P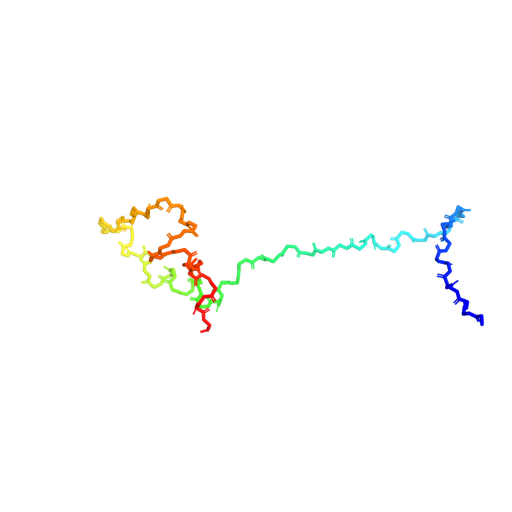rotein AF-A0A9K3DQQ8-F1 (afdb_monomer_lite)

Organism: Helianthus annuus (NCBI:txid4232)

Foldseek 3Di:
DDDDDDPDPDPDDPPDCPDDDDDDDDDDDCPAQVVVVCVVCVVVVVPDPDDDDDDDADCDDDRVPPDDPVVPRD

Sequence (74 aa):
MMTVKHYGRGSGSGATTLGKPFAHPATVGLRDKVYELLRQNATRFLLDDVYRNPGPLQFEGPGADSKAVKAFVW

InterPro domains:
  IPR035966 Phosphofructokinase superfamily [G3DSA:3.40.50.460] (9-73)

Structure (mmCIF, N/CA/C/O backbone):
data_AF-A0A9K3DQQ8-F1
#
_entry.id   AF-A0A9K3DQQ8-F1
#
loop_
_atom_site.group_PDB
_atom_site.id
_atom_site.type_symbol
_atom_site.label_atom_id
_atom_site.label_alt_id
_atom_site.label_comp_id
_atom_site.label_asym_id
_atom_site.label_entity_id
_atom_site.label_seq_id
_atom_site.pdbx_PDB_ins_code
_atom_site.Cartn_x
_atom_site.Cartn_y
_atom_site.Cartn_z
_atom_site.occupancy
_atom_site.B_iso_or_equiv
_atom_site.auth_seq_id
_atom_site.auth_comp_id
_atom_site.auth_asym_id
_atom_site.auth_atom_id
_atom_site.pdbx_PDB_model_num
ATOM 1 N N . MET A 1 1 ? 41.517 19.449 -30.568 1.00 41.06 1 MET A N 1
ATOM 2 C CA . MET A 1 1 ? 41.969 18.457 -29.568 1.00 41.06 1 MET A CA 1
ATOM 3 C C . MET A 1 1 ? 41.396 18.878 -28.221 1.00 41.06 1 MET A C 1
ATOM 5 O O . MET A 1 1 ? 41.731 19.962 -27.766 1.00 41.06 1 MET A O 1
ATOM 9 N N . MET A 1 2 ? 40.448 18.123 -27.657 1.00 44.47 2 MET A N 1
ATOM 10 C CA . MET A 1 2 ? 39.795 18.471 -26.384 1.00 44.47 2 MET A CA 1
ATOM 11 C C . MET A 1 2 ? 40.498 17.756 -25.229 1.00 44.47 2 MET A C 1
ATOM 13 O O . MET A 1 2 ? 40.664 16.540 -25.264 1.00 44.47 2 MET A O 1
ATOM 17 N N . THR A 1 3 ? 40.927 18.505 -24.217 1.00 54.50 3 THR A N 1
ATOM 18 C CA . THR A 1 3 ? 41.601 17.980 -23.024 1.00 54.50 3 THR A CA 1
ATOM 19 C C . THR A 1 3 ? 40.566 17.423 -22.047 1.00 54.50 3 THR A C 1
ATOM 21 O O . THR A 1 3 ? 39.788 18.170 -21.454 1.00 54.50 3 THR A O 1
ATOM 24 N N . VAL A 1 4 ? 40.548 16.101 -21.874 1.00 58.81 4 VAL A N 1
ATOM 25 C CA . VAL A 1 4 ? 39.728 15.426 -20.858 1.00 58.81 4 VAL A CA 1
ATOM 26 C C . VAL A 1 4 ? 40.399 15.610 -19.496 1.00 58.81 4 VAL A C 1
ATOM 28 O O . VAL A 1 4 ? 41.573 15.283 -19.321 1.00 58.81 4 VAL A O 1
ATOM 31 N N . LYS A 1 5 ? 39.673 16.161 -18.517 1.00 56.88 5 LYS A N 1
ATOM 32 C CA . LYS A 1 5 ? 40.179 16.309 -17.146 1.00 56.88 5 LYS A CA 1
ATOM 33 C C . LYS A 1 5 ? 40.155 14.951 -16.445 1.00 56.88 5 LYS A C 1
ATOM 35 O O . LYS A 1 5 ? 39.096 14.452 -16.078 1.00 56.88 5 LYS A O 1
ATOM 40 N N . HIS A 1 6 ? 41.332 14.364 -16.254 1.00 55.47 6 HIS A N 1
ATOM 41 C CA . HIS A 1 6 ? 41.510 13.168 -15.439 1.00 55.47 6 HIS A CA 1
ATOM 42 C C . HIS A 1 6 ? 41.463 13.552 -13.955 1.00 55.47 6 HIS A C 1
ATOM 44 O O . HIS A 1 6 ? 42.367 14.215 -13.449 1.00 55.47 6 HIS A O 1
ATOM 50 N N . TYR A 1 7 ? 40.417 13.130 -13.244 1.00 56.62 7 TYR A N 1
ATOM 51 C CA . TYR A 1 7 ? 40.411 13.162 -11.783 1.00 56.62 7 TYR A CA 1
ATOM 52 C C . TYR A 1 7 ? 41.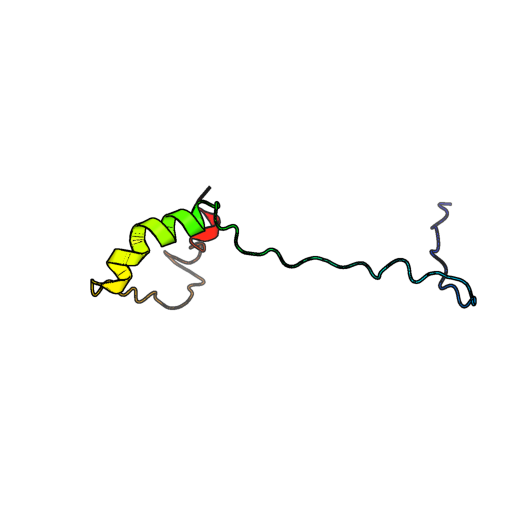367 12.070 -11.291 1.00 56.62 7 TYR A C 1
ATOM 54 O O . TYR A 1 7 ? 41.065 10.879 -11.363 1.00 56.62 7 TYR A O 1
ATOM 62 N N . GLY A 1 8 ? 42.570 12.479 -10.888 1.00 48.25 8 GLY A N 1
ATOM 63 C CA . GLY A 1 8 ? 43.621 11.577 -10.436 1.00 48.25 8 GLY A CA 1
ATOM 64 C C . GLY A 1 8 ? 43.181 10.723 -9.246 1.00 48.25 8 GLY A C 1
ATOM 65 O O . GLY A 1 8 ? 42.659 11.231 -8.255 1.00 48.25 8 GLY A O 1
ATOM 66 N N . ARG A 1 9 ? 43.452 9.414 -9.321 1.00 54.69 9 ARG A N 1
ATOM 67 C CA . ARG A 1 9 ? 43.576 8.558 -8.136 1.00 54.69 9 ARG A CA 1
ATOM 68 C C . ARG A 1 9 ? 44.807 9.026 -7.360 1.00 54.69 9 ARG A C 1
ATOM 70 O O . ARG A 1 9 ? 45.929 8.650 -7.687 1.00 54.69 9 ARG A O 1
ATOM 77 N N . GLY A 1 10 ? 44.599 9.872 -6.358 1.00 48.34 10 GLY A N 1
ATOM 78 C CA . GLY A 1 10 ? 45.644 10.260 -5.419 1.00 48.34 10 GLY A CA 1
ATOM 79 C C . GLY A 1 10 ? 46.039 9.076 -4.539 1.00 48.34 10 GLY A C 1
ATOM 80 O O . GLY A 1 10 ? 45.336 8.749 -3.590 1.00 48.34 10 GLY A O 1
ATOM 81 N N . SER A 1 11 ? 47.175 8.448 -4.842 1.00 50.88 11 SER A N 1
ATOM 82 C CA . SER A 1 11 ? 47.990 7.750 -3.845 1.00 50.88 11 SER A CA 1
ATOM 83 C C . SER A 1 11 ? 48.884 8.801 -3.190 1.00 50.88 11 SER A C 1
ATOM 85 O O . SER A 1 11 ? 50.003 9.038 -3.634 1.00 50.88 11 SER A O 1
ATOM 87 N N . GLY A 1 12 ? 48.351 9.496 -2.188 1.00 45.91 12 GLY A N 1
ATOM 88 C CA . GLY A 1 12 ? 49.054 10.546 -1.462 1.00 45.91 12 GLY A CA 1
ATOM 89 C C . GLY A 1 12 ? 48.471 10.689 -0.064 1.00 45.91 12 GLY A C 1
ATOM 90 O O . GLY A 1 12 ? 47.297 11.016 0.098 1.00 45.91 12 GLY A O 1
ATOM 91 N N . SER A 1 13 ? 49.298 10.396 0.936 1.00 55.19 13 SER A N 1
ATOM 92 C CA . SER A 1 13 ? 49.019 10.604 2.356 1.00 55.19 13 SER A CA 1
ATOM 93 C C . SER A 1 13 ? 48.672 12.082 2.588 1.00 55.19 13 SER A C 1
ATOM 95 O O . SER A 1 13 ? 49.549 12.935 2.479 1.00 55.19 13 SER A O 1
ATOM 97 N N . GLY A 1 14 ? 47.391 12.401 2.805 1.00 51.47 14 GLY A N 1
ATOM 98 C CA . GLY A 1 14 ? 46.920 13.786 2.978 1.00 51.47 14 GLY A CA 1
ATOM 99 C C . GLY A 1 14 ? 45.611 14.157 2.271 1.00 51.47 14 GLY A C 1
ATOM 100 O O . GLY A 1 14 ? 45.151 15.285 2.419 1.00 51.47 14 GLY A O 1
ATOM 101 N N . ALA A 1 15 ? 44.971 13.244 1.537 1.00 51.66 15 ALA A N 1
ATOM 102 C CA . ALA A 1 15 ? 43.592 13.455 1.105 1.00 51.66 15 ALA A CA 1
ATOM 103 C C . ALA A 1 15 ? 42.656 13.199 2.295 1.00 51.66 15 ALA A C 1
ATOM 105 O O . ALA A 1 15 ? 42.418 12.050 2.672 1.00 51.66 15 ALA A O 1
ATOM 106 N N . THR A 1 16 ? 42.129 14.266 2.900 1.00 54.25 16 THR A N 1
ATOM 107 C CA . THR A 1 16 ? 40.925 14.171 3.728 1.00 54.25 16 THR A CA 1
ATOM 108 C C . THR A 1 16 ? 39.916 13.320 2.968 1.00 54.25 16 THR A C 1
ATOM 110 O O . THR A 1 16 ? 39.669 13.548 1.783 1.00 54.25 16 THR A O 1
ATOM 113 N N . THR A 1 17 ? 39.357 12.301 3.617 1.00 58.62 17 THR A N 1
ATOM 114 C CA . THR A 1 17 ? 38.234 11.539 3.071 1.00 58.62 17 THR A CA 1
ATOM 115 C C . THR A 1 17 ? 37.019 12.463 3.043 1.00 58.62 17 THR A C 1
ATOM 117 O O . THR A 1 17 ? 36.122 12.341 3.874 1.00 58.62 17 THR A O 1
ATOM 120 N N . LEU A 1 18 ? 37.025 13.448 2.141 1.00 63.47 18 LEU A N 1
ATOM 121 C CA . LEU A 1 18 ? 35.856 14.225 1.776 1.00 63.47 18 LEU A CA 1
ATOM 122 C C . LEU A 1 18 ? 34.806 13.178 1.419 1.00 63.47 18 LEU A C 1
ATOM 124 O O . LEU A 1 18 ? 35.050 12.341 0.546 1.00 63.47 18 LEU A O 1
ATOM 128 N N . GLY A 1 19 ? 33.759 13.126 2.245 1.00 73.31 19 GLY A N 1
ATOM 129 C CA . GLY A 1 19 ? 32.899 11.960 2.404 1.00 73.31 19 GLY A CA 1
ATOM 130 C C . GLY A 1 19 ? 32.514 11.342 1.066 1.00 73.31 19 GLY A C 1
ATOM 131 O O . GLY A 1 19 ? 32.212 12.049 0.105 1.00 73.31 19 GLY A O 1
ATOM 132 N N . LYS A 1 20 ? 32.554 10.007 1.003 1.00 83.19 20 LYS A N 1
ATOM 133 C CA . LYS A 1 20 ? 32.124 9.256 -0.182 1.00 83.19 20 LYS A CA 1
ATOM 134 C C . LYS A 1 20 ? 30.744 9.774 -0.616 1.00 83.19 20 LYS A C 1
ATOM 136 O O . LYS A 1 20 ? 29.906 9.979 0.266 1.00 83.19 20 LYS A O 1
ATOM 141 N N . PRO A 1 21 ? 30.490 9.979 -1.923 1.00 86.75 21 PRO A N 1
ATOM 142 C CA . PRO A 1 21 ? 29.176 10.405 -2.384 1.00 86.75 21 PRO A CA 1
ATOM 143 C C . PRO A 1 21 ? 28.122 9.440 -1.840 1.00 86.75 21 PRO A C 1
ATOM 145 O O . PRO A 1 21 ? 28.240 8.224 -2.000 1.00 86.75 21 PRO A O 1
ATOM 148 N N . PHE A 1 22 ? 27.130 9.994 -1.148 1.00 86.19 22 PHE A N 1
ATOM 149 C CA . PHE A 1 22 ? 26.106 9.234 -0.447 1.00 86.19 22 PHE A CA 1
ATOM 150 C C . PHE A 1 22 ? 24.731 9.755 -0.853 1.00 86.19 22 PHE A C 1
ATOM 152 O O . PHE A 1 22 ? 24.437 10.940 -0.707 1.00 86.19 22 PHE A O 1
ATOM 159 N N . ALA A 1 23 ? 23.896 8.865 -1.382 1.00 91.44 23 ALA A N 1
ATOM 160 C CA . ALA A 1 23 ? 22.496 9.155 -1.644 1.00 91.44 23 ALA A CA 1
ATOM 161 C C . ALA A 1 23 ? 21.682 8.783 -0.401 1.00 91.44 23 ALA A C 1
ATOM 163 O O . ALA A 1 23 ? 21.650 7.619 0.000 1.00 91.44 23 ALA A O 1
ATOM 164 N N . HIS A 1 24 ? 21.030 9.770 0.213 1.00 91.00 24 HIS A N 1
ATOM 165 C CA . HIS A 1 24 ? 20.163 9.521 1.360 1.00 91.00 24 HIS A CA 1
ATOM 166 C C . HIS A 1 24 ? 18.882 8.793 0.919 1.00 91.00 24 HIS A C 1
ATOM 168 O O . HIS A 1 24 ? 18.283 9.181 -0.087 1.00 91.00 24 HIS A O 1
ATOM 174 N N . PRO A 1 25 ? 18.424 7.768 1.660 1.00 93.88 25 PRO A N 1
ATOM 175 C CA . PRO A 1 25 ? 17.129 7.150 1.407 1.00 93.88 25 PRO A CA 1
ATOM 176 C C . PRO A 1 25 ? 15.993 8.172 1.510 1.00 93.88 25 PRO A C 1
ATOM 178 O O . PRO A 1 25 ? 15.940 8.960 2.455 1.00 93.88 25 PRO A O 1
ATOM 181 N N . ALA A 1 26 ? 15.056 8.128 0.564 1.00 91.44 26 ALA A N 1
ATOM 182 C CA . ALA A 1 26 ? 13.845 8.937 0.621 1.00 91.44 26 ALA A CA 1
ATOM 183 C C . ALA A 1 26 ? 12.838 8.293 1.586 1.00 91.4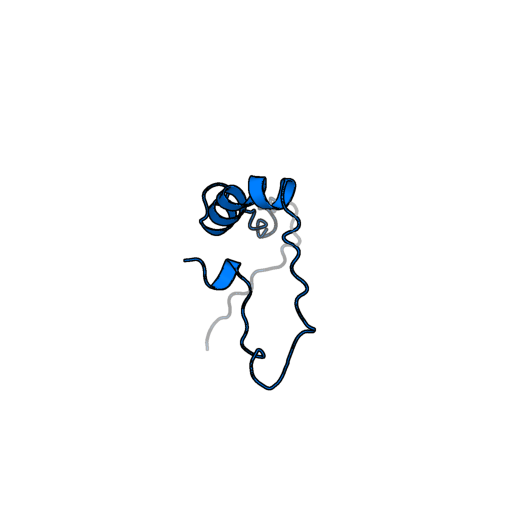4 26 ALA A C 1
ATOM 185 O O . ALA A 1 26 ? 12.198 7.291 1.256 1.00 91.44 26 ALA A O 1
ATOM 186 N N . THR A 1 27 ? 12.725 8.847 2.793 1.00 93.31 27 THR A N 1
ATOM 187 C CA . THR A 1 27 ? 11.774 8.385 3.811 1.00 93.31 27 THR A CA 1
ATOM 188 C C . THR A 1 27 ? 10.342 8.816 3.483 1.00 93.31 27 THR A C 1
ATOM 190 O O . THR A 1 27 ? 10.104 9.688 2.649 1.00 93.31 27 THR A O 1
ATOM 193 N N . VAL A 1 28 ? 9.359 8.173 4.120 1.00 92.00 28 VAL A N 1
ATOM 194 C CA . VAL A 1 28 ? 7.944 8.540 3.969 1.00 92.00 28 VAL A CA 1
ATOM 195 C C . VAL A 1 28 ? 7.686 9.866 4.683 1.00 92.00 28 VAL A C 1
ATOM 197 O O . VAL A 1 28 ? 7.921 9.971 5.889 1.00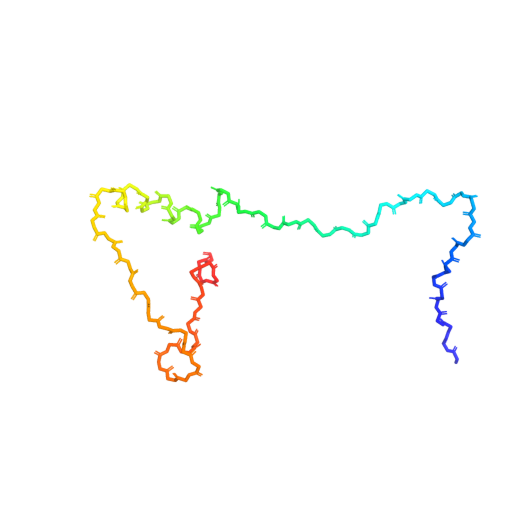 92.00 28 VAL A O 1
ATOM 200 N N . GLY A 1 29 ? 7.171 10.867 3.968 1.00 93.94 29 GLY A N 1
ATOM 201 C CA . GLY A 1 29 ? 6.736 12.115 4.579 1.00 93.94 29 GLY A CA 1
ATOM 202 C C . GLY A 1 29 ? 5.401 11.935 5.297 1.00 93.94 29 GLY A C 1
ATOM 203 O O . GLY A 1 29 ? 4.380 11.617 4.694 1.00 93.94 29 GLY A O 1
ATOM 204 N N . LEU A 1 30 ? 5.379 12.193 6.606 1.00 94.88 30 LEU A N 1
ATOM 205 C CA . LEU A 1 30 ? 4.164 12.084 7.433 1.00 94.88 30 LEU A CA 1
ATOM 206 C C . LEU A 1 30 ? 3.135 13.198 7.168 1.00 94.88 30 LEU A C 1
ATOM 208 O O . LEU A 1 30 ? 2.058 13.211 7.762 1.00 94.88 30 LEU A O 1
ATOM 212 N N . ARG A 1 31 ? 3.488 14.162 6.315 1.00 93.25 31 ARG A N 1
ATOM 213 C CA . ARG A 1 31 ? 2.615 15.243 5.843 1.00 93.25 31 ARG A CA 1
ATOM 214 C C . ARG A 1 31 ? 2.264 15.092 4.361 1.00 93.25 31 ARG A C 1
ATOM 216 O O . ARG A 1 31 ? 1.585 15.953 3.818 1.00 93.25 31 ARG A O 1
ATOM 223 N N . ASP A 1 32 ? 2.729 14.023 3.715 1.00 92.31 32 ASP A N 1
ATOM 224 C CA . ASP A 1 32 ? 2.456 13.780 2.305 1.00 92.31 32 ASP A CA 1
ATOM 225 C C . ASP A 1 32 ? 1.044 13.215 2.140 1.00 92.31 32 ASP A C 1
ATOM 227 O O . ASP A 1 32 ? 0.570 12.419 2.957 1.00 92.31 32 ASP A O 1
ATOM 231 N N . LYS A 1 33 ? 0.396 13.558 1.026 1.00 92.75 33 LYS A N 1
ATOM 232 C CA . LYS A 1 33 ? -0.993 13.174 0.727 1.00 92.75 33 LYS A CA 1
ATOM 233 C C . LYS A 1 33 ? -1.247 11.668 0.783 1.00 92.75 33 LYS A C 1
ATOM 235 O O . LYS A 1 33 ? -2.327 11.231 1.163 1.00 92.75 33 LYS A O 1
ATOM 240 N N . VAL A 1 34 ? -0.250 10.854 0.440 1.00 93.06 34 VAL A N 1
ATOM 241 C CA . VAL A 1 34 ? -0.356 9.387 0.507 1.00 93.06 34 VAL A CA 1
ATOM 242 C C . VAL A 1 34 ? -0.464 8.905 1.954 1.00 93.06 34 VAL A C 1
ATOM 244 O O . VAL A 1 34 ? -1.270 8.025 2.253 1.00 93.06 34 VAL A O 1
ATOM 247 N N . TYR A 1 35 ? 0.324 9.490 2.860 1.00 94.88 35 TYR A N 1
ATOM 248 C CA . TYR A 1 35 ? 0.247 9.167 4.283 1.00 94.88 35 TYR A CA 1
ATOM 249 C C . TYR A 1 35 ? -1.038 9.721 4.906 1.00 94.88 35 TYR A C 1
ATOM 251 O O . TYR A 1 35 ? -1.665 9.061 5.732 1.00 94.88 35 TYR A O 1
ATOM 259 N N . GLU A 1 36 ? -1.473 10.902 4.469 1.00 95.44 36 GLU A N 1
ATOM 260 C CA . GLU A 1 36 ? -2.754 11.469 4.878 1.00 95.44 36 GLU A CA 1
ATOM 261 C C . GLU A 1 36 ? -3.934 10.570 4.477 1.00 95.44 36 GLU A C 1
ATOM 263 O O . GLU A 1 36 ? -4.771 10.254 5.321 1.00 95.44 36 GLU A O 1
ATOM 268 N N . LEU A 1 37 ? -3.961 10.073 3.236 1.00 94.50 37 LEU A N 1
ATOM 269 C CA . LEU A 1 37 ? -4.983 9.140 2.756 1.00 94.50 37 LEU A CA 1
ATOM 270 C C . LEU A 1 37 ? -5.014 7.849 3.586 1.00 94.50 37 LEU A C 1
ATOM 272 O O . LEU A 1 37 ? -6.091 7.358 3.932 1.00 94.50 37 LEU A O 1
ATOM 276 N N . LEU A 1 38 ? -3.844 7.305 3.942 1.00 94.88 38 LEU A N 1
ATOM 277 C CA . LEU A 1 38 ? -3.758 6.162 4.851 1.00 94.88 38 LEU A CA 1
ATOM 278 C C . LEU A 1 38 ? -4.374 6.506 6.213 1.00 94.88 38 LEU A C 1
ATOM 280 O O . LEU A 1 38 ? -5.202 5.753 6.720 1.00 94.88 38 LEU A O 1
ATOM 284 N N . ARG A 1 39 ? -4.011 7.656 6.789 1.00 95.81 39 ARG A N 1
ATOM 285 C CA . ARG A 1 39 ? -4.495 8.098 8.102 1.00 95.81 39 ARG A CA 1
ATOM 286 C C . ARG A 1 39 ? -6.012 8.287 8.133 1.00 95.81 39 ARG A C 1
ATOM 288 O O . ARG A 1 39 ? -6.636 7.900 9.115 1.00 95.81 39 ARG A O 1
ATOM 295 N N . GLN A 1 40 ? -6.598 8.833 7.068 1.00 95.88 40 GLN A N 1
ATOM 296 C CA . GLN A 1 40 ? -8.049 9.008 6.938 1.00 95.88 40 GLN A CA 1
ATOM 297 C C . GLN A 1 40 ? -8.809 7.670 6.966 1.00 95.88 40 GLN A C 1
ATOM 299 O O . GLN A 1 40 ? -9.933 7.618 7.454 1.00 95.88 40 GLN A O 1
ATOM 304 N N . ASN A 1 41 ? -8.198 6.585 6.478 1.00 95.19 41 ASN A N 1
ATOM 305 C CA . ASN A 1 41 ? -8.836 5.268 6.382 1.00 95.19 41 ASN A CA 1
ATOM 306 C C . ASN A 1 41 ? -8.396 4.278 7.477 1.00 95.19 41 ASN A C 1
ATOM 308 O O . ASN A 1 41 ? -8.998 3.215 7.611 1.00 95.19 41 ASN A O 1
ATOM 312 N N . ALA A 1 42 ? -7.377 4.611 8.274 1.00 95.88 42 ALA A N 1
ATOM 313 C CA . ALA A 1 42 ? -6.745 3.689 9.218 1.00 95.88 42 ALA A CA 1
ATOM 314 C C . ALA A 1 42 ? -7.721 3.101 10.249 1.00 95.88 42 ALA A C 1
ATOM 316 O O . ALA A 1 42 ? -7.716 1.895 10.477 1.00 95.88 42 ALA A O 1
ATOM 317 N N . THR A 1 43 ? -8.592 3.927 10.839 1.00 97.12 43 THR A N 1
ATOM 318 C CA . THR A 1 43 ? -9.599 3.454 11.805 1.00 97.12 43 THR A CA 1
ATOM 319 C C . THR A 1 43 ? -10.568 2.465 11.167 1.00 97.12 43 THR A C 1
ATOM 321 O O . THR A 1 43 ? -10.924 1.468 11.783 1.00 97.12 43 THR A O 1
ATOM 324 N N . ARG A 1 44 ? -10.951 2.706 9.910 1.00 96.00 44 ARG A N 1
ATOM 325 C CA . ARG A 1 44 ? -11.843 1.821 9.164 1.00 96.00 44 ARG A CA 1
ATOM 326 C C . ARG A 1 44 ? -11.185 0.473 8.885 1.00 96.00 44 ARG A C 1
ATOM 328 O O . ARG A 1 44 ? -11.800 -0.553 9.114 1.00 96.00 44 ARG A O 1
ATOM 335 N N . PHE A 1 45 ? -9.925 0.471 8.452 1.00 95.38 45 PHE A N 1
ATOM 336 C CA . PHE A 1 45 ? -9.169 -0.769 8.232 1.00 95.38 45 PHE A CA 1
ATOM 337 C C . PHE A 1 45 ? -8.937 -1.577 9.513 1.00 95.38 45 PHE A C 1
ATOM 339 O O . PHE A 1 45 ? -8.678 -2.771 9.430 1.00 95.38 45 PHE A O 1
ATOM 346 N N . LEU A 1 46 ? -8.989 -0.927 10.679 1.00 95.81 46 LEU A N 1
ATOM 347 C CA . LEU A 1 46 ? -8.853 -1.593 11.970 1.00 95.81 46 LEU A CA 1
ATOM 348 C C . LEU A 1 46 ? -10.159 -2.248 12.439 1.00 95.81 46 LEU A C 1
ATOM 350 O O . LEU A 1 46 ? -10.103 -3.286 13.090 1.00 95.81 46 LEU A O 1
ATOM 354 N N . LEU A 1 47 ? -11.305 -1.613 12.178 1.00 97.94 47 LEU A N 1
ATOM 355 C CA . LEU A 1 47 ? -12.597 -2.019 12.740 1.00 97.94 47 LEU A CA 1
ATOM 356 C C . LEU A 1 47 ? -13.466 -2.821 11.769 1.00 97.94 47 LEU A C 1
ATOM 358 O O . LEU A 1 47 ? -14.258 -3.646 12.217 1.00 97.94 47 L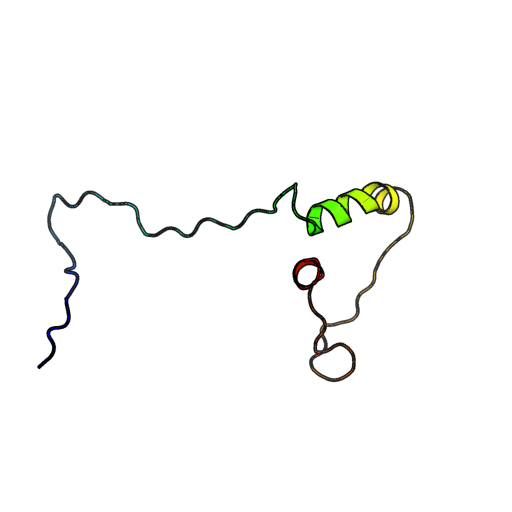EU A O 1
ATOM 362 N N . ASP A 1 48 ? -13.319 -2.583 10.467 1.00 97.56 48 ASP A N 1
ATOM 363 C CA . ASP A 1 48 ? -14.149 -3.185 9.430 1.00 97.56 48 ASP A CA 1
ATOM 364 C C . ASP A 1 48 ? -13.351 -4.215 8.615 1.00 97.56 48 ASP A C 1
ATOM 366 O O . ASP A 1 48 ? -12.172 -4.012 8.309 1.00 97.56 48 ASP A O 1
ATOM 370 N N . ASP A 1 49 ? -14.033 -5.254 8.127 1.00 96.00 49 ASP A N 1
ATOM 371 C CA . ASP A 1 49 ? -13.469 -6.272 7.228 1.00 96.00 49 ASP A CA 1
ATOM 372 C C . ASP A 1 49 ? -13.292 -5.746 5.787 1.00 96.00 49 ASP A C 1
ATOM 374 O O . ASP A 1 49 ? -13.924 -6.197 4.828 1.00 96.00 49 ASP A O 1
ATOM 378 N N . VAL A 1 50 ? -12.420 -4.750 5.610 1.00 94.31 50 VAL A N 1
ATOM 379 C CA . VAL A 1 50 ? -12.152 -4.081 4.323 1.00 94.31 50 VAL A CA 1
ATOM 380 C C . VAL A 1 50 ? -10.835 -4.584 3.735 1.00 94.31 50 VAL A C 1
ATOM 382 O O . VAL A 1 50 ? -9.847 -3.858 3.614 1.00 94.31 50 VAL A O 1
ATOM 385 N N . TYR A 1 51 ? -10.822 -5.853 3.333 1.00 93.19 51 TYR A N 1
ATOM 386 C CA . TYR A 1 51 ? -9.668 -6.465 2.677 1.00 93.19 51 TYR A CA 1
ATOM 387 C C . TYR A 1 51 ? -9.692 -6.241 1.160 1.00 93.19 51 TYR A C 1
ATOM 389 O O . TYR A 1 51 ? -10.739 -6.274 0.510 1.00 93.19 51 TYR A O 1
ATOM 397 N N . ARG A 1 52 ? -8.513 -6.024 0.567 1.00 91.31 52 ARG A N 1
ATOM 398 C CA . ARG A 1 52 ? -8.325 -5.969 -0.889 1.00 91.31 52 ARG A CA 1
ATOM 399 C C . ARG A 1 52 ? -7.519 -7.182 -1.334 1.00 91.31 52 ARG A C 1
ATOM 401 O O . ARG A 1 52 ? -6.464 -7.449 -0.774 1.00 91.31 52 ARG A O 1
ATOM 408 N N . ASN A 1 53 ? -8.002 -7.871 -2.363 1.00 94.25 53 ASN A N 1
ATOM 409 C CA . ASN A 1 53 ? -7.310 -8.986 -3.003 1.00 94.25 53 ASN A CA 1
ATOM 410 C C . ASN A 1 53 ? -6.948 -8.583 -4.445 1.00 94.25 53 ASN A C 1
ATOM 412 O O . ASN A 1 53 ? -7.735 -8.848 -5.358 1.00 94.25 53 ASN A O 1
ATOM 416 N N . PRO A 1 54 ? -5.851 -7.828 -4.656 1.00 92.31 54 PRO A N 1
ATOM 417 C CA . PRO A 1 54 ? -5.431 -7.465 -6.003 1.00 92.31 54 PRO A CA 1
ATOM 418 C C . PRO A 1 54 ? -5.069 -8.724 -6.799 1.00 92.31 54 PRO A C 1
ATOM 420 O O . PRO A 1 54 ? -4.519 -9.680 -6.254 1.00 92.31 54 PRO A O 1
ATOM 423 N N . GLY A 1 55 ? -5.374 -8.716 -8.096 1.00 92.00 55 GLY A N 1
ATOM 424 C CA . GLY A 1 55 ? -4.951 -9.785 -8.996 1.00 92.00 55 GLY A CA 1
ATOM 425 C C . GLY A 1 55 ? -3.433 -9.790 -9.237 1.00 92.00 55 GLY A C 1
ATOM 426 O O . GLY A 1 55 ? -2.725 -8.883 -8.788 1.00 92.00 55 GLY A O 1
ATOM 427 N N . PRO A 1 56 ? -2.919 -10.791 -9.971 1.00 93.75 56 PRO A N 1
ATOM 428 C CA . PRO A 1 56 ? -1.521 -10.827 -10.397 1.00 93.75 56 PRO A CA 1
ATOM 429 C C . PRO A 1 56 ? -1.131 -9.607 -11.243 1.00 93.75 56 PRO A C 1
ATOM 431 O O . PRO A 1 56 ? -1.986 -8.978 -11.868 1.00 93.75 56 PRO A O 1
ATOM 434 N N . LEU A 1 57 ? 0.172 -9.314 -11.313 1.00 92.69 57 LEU A N 1
ATOM 435 C CA . LEU A 1 57 ? 0.702 -8.306 -12.233 1.00 92.69 57 LEU A CA 1
ATOM 436 C C . LEU A 1 57 ? 0.341 -8.681 -13.676 1.00 92.69 57 LEU A C 1
ATOM 438 O O . LEU A 1 57 ? 0.571 -9.811 -14.106 1.00 92.69 57 LEU A O 1
ATOM 442 N N . GLN A 1 58 ? -0.208 -7.719 -14.409 1.00 93.25 58 GLN A N 1
ATOM 443 C CA . GLN A 1 58 ? -0.585 -7.888 -15.806 1.00 93.25 58 GLN A CA 1
ATOM 444 C C . GLN A 1 58 ? 0.420 -7.185 -16.712 1.00 93.25 58 GLN A C 1
ATOM 446 O O . GLN A 1 58 ? 0.883 -6.092 -16.398 1.00 93.25 58 GLN A O 1
ATOM 451 N N . PHE A 1 59 ? 0.727 -7.815 -17.843 1.00 94.56 59 PHE A N 1
ATOM 452 C CA . PHE A 1 59 ? 1.594 -7.251 -18.883 1.00 94.56 59 PHE A CA 1
ATOM 453 C C . PHE A 1 59 ? 0.817 -6.860 -20.144 1.00 94.56 59 PHE A C 1
ATOM 455 O O . PHE A 1 59 ? 1.310 -6.079 -20.948 1.00 94.56 59 PHE A O 1
ATOM 462 N N . GLU A 1 60 ? -0.406 -7.370 -20.297 1.00 95.88 60 GLU A N 1
ATOM 463 C CA . GLU A 1 60 ? -1.306 -7.080 -21.410 1.00 95.88 60 GLU A CA 1
ATOM 464 C C . GLU A 1 60 ? -2.750 -6.955 -20.903 1.00 95.88 60 GLU A C 1
ATOM 466 O O . GLU A 1 60 ? -3.111 -7.522 -19.868 1.00 95.88 60 GLU A O 1
ATOM 471 N N . GLY A 1 61 ? -3.582 -6.228 -21.652 1.00 92.75 61 GLY A N 1
ATOM 472 C CA . GLY A 1 61 ? -5.002 -6.052 -21.354 1.00 92.75 61 GLY A CA 1
ATOM 473 C C . GLY A 1 61 ? -5.322 -4.971 -20.306 1.00 92.75 61 GLY A C 1
ATOM 474 O O . GLY A 1 61 ? -4.451 -4.192 -19.903 1.00 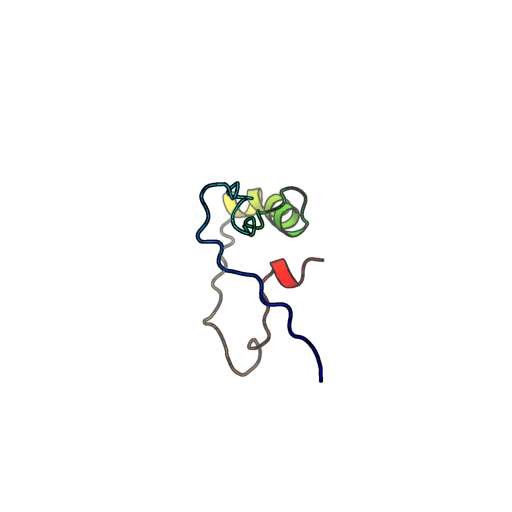92.75 61 GLY A O 1
ATOM 475 N N . PRO A 1 62 ? -6.601 -4.868 -19.890 1.00 86.44 62 PRO A N 1
ATOM 476 C CA . PRO A 1 62 ? -7.071 -3.823 -18.982 1.00 86.44 62 PRO A CA 1
ATOM 477 C C . PRO A 1 62 ? -6.477 -3.977 -17.574 1.00 86.44 62 PRO A C 1
ATOM 479 O O . PRO A 1 62 ? -6.990 -4.729 -16.752 1.00 86.44 62 PRO A O 1
ATOM 482 N N . GLY A 1 63 ? -5.403 -3.237 -17.297 1.00 86.19 63 GLY A N 1
ATOM 483 C CA . GLY A 1 63 ? -4.681 -3.284 -16.020 1.00 86.19 63 GLY A CA 1
ATOM 484 C C . GLY A 1 63 ? -3.160 -3.292 -16.165 1.00 86.19 63 GLY A C 1
ATOM 485 O O . GLY A 1 63 ? -2.469 -3.017 -15.183 1.00 86.19 63 GLY A O 1
ATOM 486 N N . ALA A 1 64 ? -2.641 -3.515 -17.377 1.00 92.69 64 ALA A N 1
ATOM 487 C CA . ALA A 1 64 ? -1.204 -3.499 -17.656 1.00 92.69 64 ALA A CA 1
ATOM 488 C C . ALA A 1 64 ? -0.534 -2.159 -17.287 1.00 92.69 64 ALA A C 1
ATOM 490 O O . ALA A 1 64 ? 0.551 -2.143 -16.715 1.00 92.69 64 ALA A O 1
ATOM 491 N N . ASP A 1 65 ? -1.230 -1.039 -17.507 1.00 91.19 65 ASP A N 1
ATOM 492 C CA . ASP A 1 65 ? -0.735 0.307 -17.181 1.00 91.19 65 ASP A CA 1
ATOM 493 C C . ASP A 1 65 ? -1.126 0.787 -15.771 1.00 91.19 65 ASP A C 1
ATOM 495 O O . ASP A 1 65 ? -1.039 1.980 -15.452 1.00 91.19 65 ASP A O 1
ATOM 499 N N . SER A 1 66 ? -1.599 -0.118 -14.907 1.00 90.81 66 SER A N 1
ATOM 500 C CA . SER A 1 66 ? -1.958 0.239 -13.535 1.00 90.81 66 SER A CA 1
ATOM 501 C C . SER A 1 66 ? -0.723 0.698 -12.751 1.00 90.81 66 SER A C 1
ATOM 503 O O . SER A 1 66 ? 0.345 0.090 -12.780 1.00 90.81 66 SER A O 1
ATOM 505 N N . LYS A 1 67 ? -0.858 1.824 -12.047 1.00 89.31 67 LYS A N 1
ATOM 506 C CA . LYS A 1 67 ? 0.227 2.419 -11.255 1.00 89.31 67 LYS A CA 1
ATOM 507 C C . LYS A 1 67 ? -0.007 2.190 -9.767 1.00 89.31 67 LYS A C 1
ATOM 509 O O . LYS A 1 67 ? -1.127 1.949 -9.327 1.00 89.31 67 LYS A O 1
ATOM 514 N N . ALA A 1 68 ? 1.051 2.307 -8.971 1.00 87.12 68 ALA A N 1
ATOM 515 C CA . ALA A 1 68 ? 0.925 2.320 -7.517 1.00 87.12 68 ALA A CA 1
ATOM 516 C C . ALA A 1 68 ? 0.182 3.580 -7.044 1.00 87.12 68 ALA A C 1
ATOM 518 O O . ALA A 1 68 ? 0.378 4.653 -7.612 1.00 87.12 68 ALA A O 1
ATOM 519 N N . VAL A 1 69 ? -0.574 3.477 -5.942 1.00 85.94 69 VAL A N 1
ATOM 520 C CA . VAL A 1 69 ? -1.341 4.599 -5.355 1.00 85.94 69 VAL A CA 1
ATOM 521 C C . VAL A 1 69 ? -0.507 5.856 -5.154 1.00 85.94 69 VAL A C 1
ATOM 523 O O . VAL A 1 69 ? -0.920 6.956 -5.514 1.00 85.94 69 VAL A O 1
ATOM 526 N N . LYS A 1 70 ? 0.728 5.686 -4.683 1.00 86.38 70 LYS A N 1
ATOM 527 C CA . LYS A 1 70 ? 1.673 6.788 -4.503 1.00 86.38 70 LYS A CA 1
ATOM 528 C C . LYS A 1 70 ? 1.927 7.604 -5.780 1.00 86.38 70 LYS A C 1
ATOM 530 O O . LYS A 1 70 ? 2.207 8.788 -5.678 1.00 86.38 70 LYS A O 1
ATOM 535 N N . ALA A 1 71 ? 1.857 6.994 -6.961 1.00 81.25 71 ALA A N 1
ATOM 536 C CA . ALA A 1 71 ? 2.219 7.640 -8.222 1.00 81.25 71 ALA A CA 1
ATOM 537 C C . ALA A 1 71 ? 1.118 8.545 -8.804 1.00 81.25 71 ALA A C 1
ATOM 539 O O . ALA A 1 71 ? 1.396 9.307 -9.729 1.00 81.25 71 ALA A O 1
ATOM 540 N N . PHE A 1 72 ? -0.116 8.452 -8.302 1.00 77.38 72 PHE A N 1
ATOM 541 C CA . PHE A 1 72 ? -1.256 9.227 -8.806 1.00 77.38 72 PHE A CA 1
ATOM 542 C C . PHE A 1 72 ? -1.910 10.141 -7.766 1.00 77.38 72 PHE A C 1
ATOM 544 O O . PHE A 1 72 ? -2.734 10.976 -8.127 1.00 77.38 72 PHE A O 1
ATOM 551 N N . VAL A 1 73 ? -1.528 10.028 -6.495 1.00 74.50 73 VAL A N 1
ATOM 552 C CA . VAL A 1 73 ? -1.928 10.975 -5.449 1.00 74.50 73 VAL A CA 1
ATOM 553 C C . VAL A 1 73 ? -0.940 12.151 -5.464 1.00 74.50 73 VAL A C 1
ATOM 555 O O . VAL A 1 73 ? 0.126 12.070 -4.854 1.00 74.50 73 VAL A O 1
ATOM 558 N N . TRP A 1 74 ? -1.286 13.209 -6.209 1.00 59.12 74 TRP A N 1
ATOM 559 C CA . TRP A 1 74 ? -0.545 14.479 -6.313 1.00 59.12 74 TRP A CA 1
ATOM 560 C C . TRP A 1 74 ? -1.116 15.557 -5.416 1.00 59.12 74 TRP A C 1
ATOM 562 O O . TRP A 1 74 ? -2.353 15.604 -5.219 1.00 59.12 74 TRP A O 1
#

Radius of gyration: 24.28 Å; chains: 1; bounding box: 63×29×42 Å

Secondary structure (DSSP, 8-state):
------------TT--------PPP-PPPTTSHHHHHHHHHHHHHHHS----------SSSTTTT---GGGT--

pLDDT: mean 81.62, std 17.59, range [41.06, 97.94]